Protein AF-G7NK37-F1 (afdb_monomer_lite)

pLDDT: mean 76.56, std 10.4, range [51.88, 91.19]

Radius of gyration: 14.63 Å; chains: 1; bounding box: 29×38×43 Å

Secondary structure (DSSP, 8-state):
-----EEE---TTSHHHHS-PPEEE---EEETTEEGGG---BTGGGBTPPEE-TT-EEEEEEETTS-EEEEE--S-EEEEEE-SHHHH-TTHHHH-TTTT---EEEEE-TTTHHHHHHHSPPP-

Foldseek 3Di:
DDPLKDFAFDDCPDCCQPVPWAWDAKQQAPDPPDRQAPQPQDDPPRPSFDWFDLAAWRIKTATPVGDIDTDGPNATFTWNHADPVCRVPVCCSRVPRPPPNIGTMTHHDPVCSVVSVVPDDDDD

Sequence (124 aa):
HSNRICVTTLTESHPVLQSGKTIKSIPCQISTNCSRLQNKVSGKCKQGAQFLTELAPLCKIYCSDGEAYTVSSCVRGCSMEVIENILHKPSILQEKPSTEGYIAVELPKFEESKNITEGLLTQK

InterPro domains:
  IPR011053 Single hybrid motif [SSF51230] (2-106)
  IPR039169 Protein Abitram [PTHR13651] (1-123)

Structure (mmCIF, N/CA/C/O backbone):
data_AF-G7NK37-F1
#
_entry.id   AF-G7NK37-F1
#
loop_
_atom_site.group_PDB
_atom_site.id
_atom_site.type_symbol
_atom_site.label_atom_id
_atom_site.label_alt_id
_atom_site.label_comp_id
_atom_site.label_asym_id
_atom_site.label_entity_id
_atom_site.label_seq_id
_atom_site.pdbx_PDB_ins_code
_atom_site.Cartn_x
_atom_site.Cartn_y
_atom_site.Cartn_z
_atom_site.occupancy
_atom_site.B_iso_or_equiv
_atom_site.auth_seq_id
_atom_site.auth_comp_id
_atom_site.auth_asym_id
_atom_site.auth_atom_id
_atom_site.pdbx_PDB_model_num
ATOM 1 N N . HIS A 1 1 ? -0.782 -10.323 -25.609 1.00 53.69 1 HIS A N 1
ATOM 2 C CA . HIS A 1 1 ? 0.319 -9.575 -24.965 1.00 53.69 1 HIS A CA 1
ATOM 3 C C . HIS A 1 1 ? -0.163 -9.082 -23.610 1.00 53.69 1 HIS A C 1
ATOM 5 O O . HIS A 1 1 ? -1.235 -8.500 -23.559 1.00 53.69 1 HIS A O 1
ATOM 11 N N . SER A 1 2 ? 0.573 -9.347 -22.527 1.00 63.56 2 SER A N 1
ATOM 12 C CA . SER A 1 2 ? 0.301 -8.711 -21.231 1.00 63.56 2 SER A CA 1
ATOM 13 C C . SER A 1 2 ? 0.974 -7.342 -21.199 1.00 63.56 2 SER A C 1
ATOM 15 O O . SER A 1 2 ? 2.135 -7.225 -21.597 1.00 63.56 2 SER A O 1
ATOM 17 N N . ASN A 1 3 ? 0.268 -6.331 -20.693 1.00 69.62 3 ASN A N 1
ATOM 18 C CA . ASN A 1 3 ? 0.823 -4.992 -20.479 1.00 69.62 3 ASN A CA 1
ATOM 19 C C . ASN A 1 3 ? 1.773 -4.944 -19.264 1.00 69.62 3 ASN A C 1
ATOM 21 O O . ASN A 1 3 ? 2.366 -3.899 -19.007 1.00 69.62 3 ASN A O 1
ATOM 25 N N . ARG A 1 4 ? 1.930 -6.075 -18.545 1.00 76.81 4 ARG A N 1
ATOM 26 C CA . ARG A 1 4 ? 2.807 -6.280 -17.374 1.00 76.81 4 ARG A CA 1
ATOM 27 C C . ARG A 1 4 ? 2.630 -5.232 -16.275 1.00 76.81 4 ARG A C 1
ATOM 29 O O . ARG A 1 4 ? 3.580 -4.898 -15.584 1.00 76.81 4 ARG A O 1
ATOM 36 N N . ILE A 1 5 ? 1.423 -4.695 -16.153 1.00 81.31 5 ILE A N 1
ATOM 37 C CA . ILE A 1 5 ? 1.056 -3.781 -15.076 1.00 81.31 5 ILE A CA 1
ATOM 38 C C . ILE A 1 5 ? 0.774 -4.620 -13.829 1.00 81.31 5 ILE A C 1
ATOM 40 O O . ILE A 1 5 ? 0.150 -5.677 -13.930 1.00 81.31 5 ILE A O 1
ATOM 44 N N . CYS A 1 6 ? 1.228 -4.139 -12.679 1.00 82.38 6 CYS A N 1
ATOM 45 C CA . CYS A 1 6 ? 0.946 -4.713 -11.373 1.00 82.38 6 CYS A CA 1
ATOM 46 C C . CYS A 1 6 ? -0.051 -3.831 -10.625 1.00 82.38 6 CYS A C 1
ATOM 48 O O . CYS A 1 6 ? -0.028 -2.605 -10.744 1.00 82.38 6 CYS A O 1
ATOM 50 N N . VAL A 1 7 ? -0.922 -4.479 -9.859 1.00 85.00 7 VAL A N 1
ATOM 51 C CA . VAL A 1 7 ? -1.872 -3.829 -8.961 1.00 85.00 7 VAL A CA 1
ATOM 52 C C . VAL A 1 7 ? -1.540 -4.290 -7.551 1.00 85.00 7 VAL A C 1
ATOM 54 O O . VAL A 1 7 ? -1.497 -5.492 -7.291 1.00 85.00 7 VAL A O 1
ATOM 57 N N . THR A 1 8 ? -1.299 -3.337 -6.661 1.00 85.88 8 THR A N 1
ATOM 58 C CA . THR A 1 8 ? -0.928 -3.593 -5.269 1.00 85.88 8 THR A CA 1
ATOM 59 C C . THR A 1 8 ? -2.162 -3.431 -4.392 1.00 85.88 8 THR A C 1
ATOM 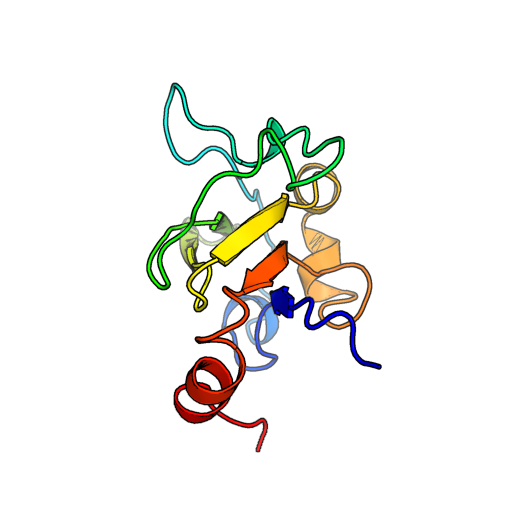61 O O . THR A 1 8 ? -2.812 -2.386 -4.417 1.00 85.88 8 THR A O 1
ATOM 64 N N . THR A 1 9 ? -2.496 -4.463 -3.619 1.00 87.75 9 THR A N 1
ATOM 65 C CA . THR A 1 9 ? -3.612 -4.481 -2.661 1.00 87.75 9 THR A CA 1
ATOM 66 C C . THR A 1 9 ? -3.189 -5.167 -1.358 1.00 87.75 9 THR A C 1
ATOM 68 O O . THR A 1 9 ? -2.092 -5.722 -1.268 1.00 87.75 9 THR A O 1
ATOM 71 N N . LEU A 1 10 ? -4.036 -5.113 -0.331 1.00 86.94 10 LEU A N 1
ATOM 72 C CA . LEU A 1 10 ? -3.819 -5.841 0.915 1.00 86.94 10 LEU A CA 1
ATOM 73 C C . LEU A 1 10 ? -4.143 -7.326 0.730 1.00 86.94 10 LEU A C 1
ATOM 75 O O . LEU A 1 10 ? -5.159 -7.689 0.143 1.00 86.94 10 LEU A O 1
ATOM 79 N N . THR A 1 11 ? -3.292 -8.184 1.291 1.00 85.69 11 THR A N 1
ATOM 80 C CA . THR A 1 11 ? -3.590 -9.616 1.424 1.00 85.69 11 THR A CA 1
ATOM 81 C C . THR A 1 11 ? -4.790 -9.828 2.343 1.00 85.69 11 THR A C 1
ATOM 83 O O . THR A 1 11 ? -4.932 -9.119 3.339 1.00 85.69 11 THR A O 1
ATOM 86 N N . GLU A 1 12 ? -5.617 -10.838 2.067 1.00 81.50 12 GLU A N 1
ATOM 87 C CA . GLU A 1 12 ? -6.770 -11.194 2.905 1.00 81.50 12 GLU A CA 1
ATOM 88 C C . GLU A 1 12 ? -6.363 -11.454 4.356 1.00 81.50 12 GLU A C 1
ATOM 90 O O . GLU A 1 12 ? -7.092 -11.096 5.272 1.00 81.50 12 GLU A O 1
ATOM 95 N N . SER A 1 13 ? -5.167 -12.004 4.582 1.00 84.06 13 SER A N 1
ATOM 96 C CA . SER A 1 13 ? -4.603 -12.253 5.914 1.00 84.06 13 SER A CA 1
ATOM 97 C C . SER A 1 13 ? -4.110 -10.996 6.642 1.00 84.06 13 SER A C 1
ATOM 99 O O . SER A 1 13 ? -3.665 -11.086 7.787 1.00 84.06 13 SER A O 1
ATOM 101 N N . HIS A 1 14 ? -4.159 -9.821 6.009 1.00 87.12 14 HIS A N 1
ATOM 102 C CA . HIS A 1 14 ? -3.666 -8.589 6.607 1.00 87.12 14 HIS A CA 1
ATOM 103 C C . HIS A 1 14 ? -4.517 -8.233 7.839 1.00 87.12 14 HIS A C 1
ATOM 105 O O . HIS A 1 14 ? -5.748 -8.269 7.751 1.00 87.12 14 HIS A O 1
ATOM 111 N N . PRO A 1 15 ? -3.918 -7.823 8.976 1.00 85.94 15 PRO A N 1
ATOM 112 C CA . PRO A 1 15 ? -4.664 -7.537 10.202 1.00 85.94 15 PRO A CA 1
ATOM 113 C C . PRO A 1 15 ? -5.813 -6.549 10.000 1.00 85.94 15 PRO A C 1
ATOM 115 O O . PRO A 1 15 ? -6.895 -6.753 10.539 1.00 85.94 15 PRO A O 1
ATOM 118 N N . VAL A 1 16 ? -5.617 -5.525 9.164 1.00 86.62 16 VAL A N 1
ATOM 119 C CA . VAL A 1 16 ? -6.659 -4.538 8.815 1.00 86.62 16 VAL A CA 1
ATOM 120 C C . VAL A 1 16 ? -7.903 -5.181 8.183 1.00 86.62 16 VAL A C 1
ATOM 122 O O . VAL A 1 16 ? -8.997 -4.666 8.376 1.00 86.62 16 VAL A O 1
ATOM 125 N N . LEU A 1 17 ? -7.770 -6.301 7.466 1.00 84.00 17 LEU A N 1
ATOM 126 C CA . LEU A 1 17 ? -8.906 -7.033 6.893 1.00 84.00 17 LEU A CA 1
ATOM 127 C C . LEU A 1 17 ? -9.479 -8.082 7.862 1.00 84.00 17 LEU A C 1
ATOM 129 O O . LEU A 1 17 ? -10.690 -8.251 7.929 1.00 84.00 17 LEU A O 1
ATOM 133 N N . GLN A 1 18 ? -8.629 -8.748 8.650 1.00 82.25 18 GLN A N 1
ATOM 134 C CA . GLN A 1 18 ? -9.029 -9.868 9.518 1.00 82.25 18 GLN A CA 1
ATOM 135 C C . GLN A 1 18 ? -9.645 -9.454 10.860 1.00 82.25 18 GLN A C 1
ATOM 137 O O . GLN A 1 18 ? -10.526 -10.127 11.383 1.00 82.25 18 GLN A O 1
ATOM 142 N N . SER A 1 19 ? -9.166 -8.365 11.461 1.00 74.25 19 SER A N 1
ATOM 143 C CA . SER A 1 19 ? -9.473 -8.037 12.865 1.00 74.25 19 SER A CA 1
ATOM 144 C C . SER A 1 19 ? -10.693 -7.130 13.055 1.00 74.25 19 SER A C 1
ATOM 146 O O . SER A 1 19 ? -10.901 -6.604 14.145 1.00 74.25 19 SER A O 1
ATOM 148 N N . GLY A 1 20 ? -11.490 -6.907 12.000 1.00 74.94 20 GLY A N 1
ATOM 149 C CA . GLY A 1 20 ? -12.652 -6.009 12.044 1.00 74.94 20 GLY A CA 1
ATOM 150 C C . GLY A 1 20 ? -12.295 -4.554 12.382 1.00 74.94 20 GLY A C 1
ATOM 151 O O . GLY A 1 20 ? -13.159 -3.777 12.786 1.00 74.94 20 GLY A O 1
ATOM 152 N N . LYS A 1 21 ? -11.015 -4.181 12.252 1.00 85.19 21 LYS A N 1
ATOM 153 C CA . LYS A 1 21 ? -10.520 -2.838 12.565 1.00 85.19 21 LYS A CA 1
ATOM 154 C C . LYS A 1 21 ? -11.177 -1.815 11.664 1.00 85.19 21 LYS A C 1
ATOM 156 O O . LYS A 1 21 ? -11.342 -2.040 10.476 1.00 85.19 21 LYS A O 1
ATOM 161 N N . THR A 1 22 ? -11.516 -0.658 12.214 1.00 87.94 22 THR A N 1
ATOM 162 C CA . THR A 1 22 ? -11.998 0.463 11.405 1.00 87.94 22 THR A CA 1
ATOM 163 C C . THR A 1 22 ? -10.814 1.315 10.973 1.00 87.94 22 THR A C 1
ATOM 165 O O . THR A 1 22 ? -10.046 1.786 11.816 1.00 87.94 22 THR A O 1
ATOM 168 N N . ILE A 1 23 ? -10.664 1.524 9.666 1.00 89.00 23 ILE A N 1
ATOM 169 C CA . ILE A 1 23 ? -9.645 2.427 9.131 1.00 89.00 23 ILE A CA 1
ATOM 170 C C . ILE A 1 23 ? -10.098 3.872 9.344 1.00 89.00 23 ILE A C 1
ATOM 172 O O . ILE A 1 23 ? -11.180 4.266 8.913 1.00 89.00 23 ILE A O 1
ATOM 176 N N . LYS A 1 24 ? -9.247 4.672 9.988 1.00 89.38 24 LYS A N 1
ATOM 177 C CA . LYS A 1 24 ? -9.490 6.089 10.270 1.00 89.38 24 LYS A CA 1
ATOM 178 C C . LYS A 1 24 ? -9.000 6.988 9.140 1.00 89.38 24 LYS A C 1
ATOM 180 O O . LYS A 1 24 ? -9.703 7.909 8.737 1.00 89.38 24 LYS A O 1
ATOM 185 N N . SER A 1 25 ? -7.783 6.760 8.657 1.00 86.69 25 SER A N 1
ATOM 186 C CA . SER A 1 25 ? -7.194 7.551 7.575 1.00 86.69 25 SER A CA 1
ATOM 187 C C . SER A 1 25 ? -6.042 6.814 6.906 1.00 86.69 25 SER A C 1
ATOM 189 O O . SER A 1 25 ? -5.428 5.921 7.492 1.00 86.69 25 SER A O 1
ATOM 191 N N . ILE A 1 26 ? -5.751 7.194 5.662 1.00 85.69 26 ILE A N 1
ATOM 192 C CA . ILE A 1 26 ? -4.695 6.578 4.856 1.00 85.69 26 ILE A CA 1
ATOM 193 C C . ILE A 1 26 ? -3.889 7.670 4.153 1.00 85.69 26 ILE A C 1
ATOM 195 O O . ILE A 1 26 ? -4.034 7.861 2.954 1.00 85.69 26 ILE A O 1
ATOM 199 N N . PRO A 1 27 ? -3.071 8.468 4.854 1.00 81.81 27 PRO A N 1
ATOM 200 C CA . PRO A 1 27 ? -2.220 9.437 4.181 1.00 81.81 27 PRO A CA 1
ATOM 201 C C . PRO A 1 27 ? -1.297 8.753 3.158 1.00 81.81 27 PRO A C 1
ATOM 203 O O . PRO A 1 27 ? -0.459 7.913 3.498 1.00 81.81 27 PRO A O 1
ATOM 206 N N . CYS A 1 28 ? -1.426 9.176 1.899 1.00 73.25 28 CYS A N 1
ATOM 207 C CA . CYS A 1 28 ? -0.519 8.846 0.791 1.00 73.25 28 CYS A CA 1
ATOM 208 C C . CYS A 1 28 ? 0.605 9.892 0.618 1.00 73.25 28 CYS A C 1
ATOM 210 O O . CYS A 1 28 ? 1.328 9.903 -0.383 1.00 73.25 28 CYS A O 1
ATOM 212 N N . GLN A 1 29 ? 0.750 10.794 1.594 1.00 70.56 29 GLN A N 1
ATOM 213 C CA . GLN A 1 29 ? 1.859 11.736 1.681 1.00 70.56 29 GLN A CA 1
ATOM 214 C C . GLN A 1 29 ? 3.029 11.074 2.415 1.00 70.56 29 GLN A C 1
ATOM 216 O O . GLN A 1 29 ? 2.946 10.790 3.607 1.00 70.56 29 GLN A O 1
ATOM 221 N N . ILE A 1 30 ? 4.121 10.827 1.691 1.00 70.19 30 ILE A N 1
ATOM 222 C CA . ILE A 1 30 ? 5.306 10.131 2.209 1.00 70.19 30 ILE A CA 1
ATOM 223 C C . ILE A 1 30 ? 6.288 11.112 2.853 1.00 70.19 30 ILE A C 1
ATOM 225 O O . ILE A 1 30 ? 6.942 10.780 3.838 1.00 70.19 30 ILE A O 1
ATOM 229 N N . SER A 1 31 ? 6.382 12.336 2.331 1.00 60.91 31 SER A N 1
ATOM 230 C CA . SER A 1 31 ? 7.138 13.424 2.957 1.00 60.91 31 SER A CA 1
ATOM 231 C C . SER A 1 31 ? 6.498 14.785 2.676 1.00 60.91 31 SER A C 1
ATOM 233 O O . SER A 1 31 ? 5.582 14.901 1.858 1.00 60.91 31 SER A O 1
ATOM 235 N N . THR A 1 32 ? 6.977 15.838 3.343 1.00 55.94 32 THR A N 1
ATOM 236 C CA . THR A 1 32 ? 6.492 17.221 3.169 1.00 55.94 32 THR A CA 1
ATOM 237 C C . THR A 1 32 ? 6.510 17.692 1.712 1.00 55.94 32 THR A C 1
ATOM 239 O O . THR A 1 32 ? 5.634 18.456 1.328 1.00 55.94 32 THR A O 1
ATOM 242 N N . ASN A 1 33 ? 7.428 17.169 0.891 1.00 57.12 33 ASN A N 1
ATOM 243 C CA . ASN A 1 33 ? 7.555 17.486 -0.537 1.00 57.12 33 ASN A CA 1
ATOM 244 C C . ASN A 1 33 ? 7.286 16.286 -1.467 1.00 57.12 33 ASN A C 1
ATOM 246 O O . ASN A 1 33 ? 7.550 16.369 -2.663 1.00 57.12 33 ASN A O 1
ATOM 250 N N . CYS A 1 34 ? 6.804 15.152 -0.944 1.00 57.16 34 CYS A N 1
ATOM 251 C CA . CYS A 1 34 ? 6.544 13.950 -1.739 1.00 57.16 34 CYS A CA 1
ATOM 252 C C . CYS A 1 34 ? 5.163 13.383 -1.407 1.00 57.16 34 CYS A C 1
ATOM 254 O O . CYS A 1 34 ? 4.987 12.621 -0.451 1.00 57.16 34 CYS A O 1
ATOM 256 N N . SER A 1 35 ? 4.181 13.763 -2.221 1.00 63.25 35 SER A N 1
ATOM 257 C CA . SER A 1 35 ? 2.874 13.115 -2.263 1.00 63.25 35 SER A CA 1
ATOM 258 C C . SER A 1 35 ? 2.819 12.188 -3.470 1.00 63.25 35 SER A C 1
ATOM 260 O O . SER A 1 35 ? 3.058 12.630 -4.594 1.00 63.25 35 SER A O 1
ATOM 262 N N . ARG A 1 36 ? 2.491 10.909 -3.253 1.00 67.88 36 ARG A N 1
ATOM 263 C CA . ARG A 1 36 ? 2.360 9.931 -4.350 1.00 67.88 36 ARG A CA 1
ATOM 264 C C . ARG A 1 36 ? 1.164 10.221 -5.262 1.00 67.88 36 ARG A C 1
ATOM 26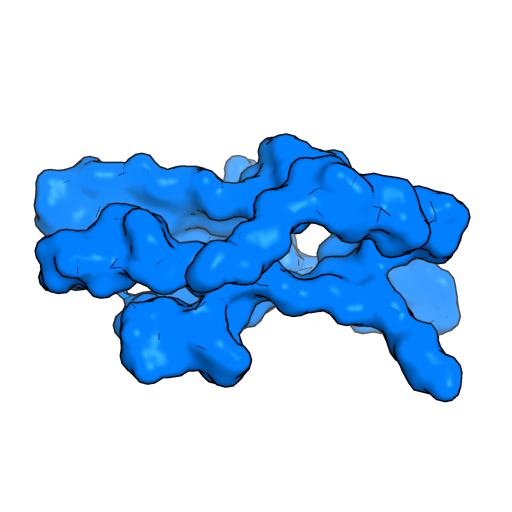6 O O . ARG A 1 36 ? 1.135 9.743 -6.389 1.00 67.88 36 ARG A O 1
ATOM 273 N N . LEU A 1 37 ? 0.226 11.042 -4.791 1.00 62.31 37 LEU A N 1
ATOM 274 C CA . LEU A 1 37 ? -0.982 11.453 -5.512 1.00 62.31 37 LEU A CA 1
ATOM 275 C C . LEU A 1 37 ? -0.686 12.468 -6.623 1.00 62.31 37 LEU A C 1
ATOM 277 O O . LEU A 1 37 ? -1.426 12.569 -7.589 1.00 62.31 37 LEU A O 1
ATOM 281 N N . GLN A 1 38 ? 0.421 13.212 -6.516 1.00 59.19 38 GLN A N 1
ATOM 282 C CA . GLN A 1 38 ? 0.794 14.222 -7.514 1.00 59.19 38 GLN A CA 1
ATOM 283 C C . GLN A 1 38 ? 1.535 13.633 -8.728 1.00 59.19 38 GLN A C 1
ATOM 285 O O . GLN A 1 38 ? 1.981 14.385 -9.597 1.00 59.19 38 GLN A O 1
ATOM 290 N N . ASN A 1 39 ? 1.659 12.302 -8.826 1.00 62.62 39 ASN A N 1
ATOM 291 C CA . ASN A 1 39 ? 2.234 11.640 -9.996 1.00 62.62 39 ASN A CA 1
ATOM 292 C C . ASN A 1 39 ? 1.280 11.731 -11.190 1.00 62.62 39 ASN A C 1
ATOM 294 O O . ASN A 1 39 ? 0.561 10.792 -11.518 1.00 62.62 39 ASN A O 1
ATOM 298 N N . LYS A 1 40 ? 1.301 12.865 -11.893 1.00 58.34 40 LYS A N 1
ATOM 299 C CA . LYS A 1 40 ? 0.631 13.005 -13.186 1.00 58.34 40 LYS A CA 1
ATOM 300 C C . LYS A 1 40 ? 1.490 12.363 -14.273 1.00 58.34 40 LYS A C 1
ATOM 302 O O . LYS A 1 40 ? 2.235 13.041 -14.982 1.00 58.34 40 LYS A O 1
ATOM 307 N N . VAL A 1 41 ? 1.405 11.041 -14.388 1.00 59.69 41 VAL A N 1
ATOM 308 C CA . VAL A 1 41 ? 2.113 10.291 -15.430 1.00 59.69 41 VAL A CA 1
ATOM 309 C C . VAL A 1 41 ? 1.453 10.560 -16.778 1.00 59.69 41 VAL A C 1
ATOM 311 O O . VAL A 1 41 ? 0.279 10.258 -16.977 1.00 59.69 41 VAL A O 1
ATOM 314 N N . SER A 1 42 ? 2.196 11.136 -17.725 1.00 58.53 42 SER A N 1
ATOM 315 C CA . SER A 1 42 ? 1.674 11.423 -19.067 1.00 58.53 42 SER A CA 1
ATOM 316 C C . SER A 1 42 ? 2.709 11.180 -20.170 1.00 58.53 42 SER A C 1
ATOM 318 O O . SER A 1 42 ? 3.917 11.175 -19.936 1.00 58.53 42 SER A O 1
ATOM 320 N N . GLY A 1 43 ? 2.225 10.948 -21.395 1.00 56.09 43 GLY A N 1
ATOM 321 C CA . GLY A 1 43 ? 3.054 10.854 -22.601 1.00 56.09 43 GLY A CA 1
ATOM 322 C C . GLY A 1 43 ? 3.833 9.543 -22.801 1.00 56.09 43 GLY A C 1
ATOM 323 O O . GLY A 1 43 ? 3.706 8.565 -22.060 1.00 56.09 43 GLY A O 1
ATOM 324 N N . LYS A 1 44 ? 4.651 9.522 -23.865 1.00 55.50 44 LYS A N 1
ATOM 325 C CA . LYS A 1 44 ? 5.589 8.427 -24.178 1.00 55.50 44 LYS A CA 1
ATOM 326 C C . LYS A 1 44 ? 6.681 8.374 -23.098 1.00 55.50 44 LYS A C 1
ATOM 328 O O . LYS A 1 44 ? 7.076 9.406 -22.572 1.00 55.50 44 LYS A O 1
ATOM 333 N N . CYS A 1 45 ? 7.146 7.174 -22.748 1.00 57.56 45 CYS A N 1
ATOM 334 C CA . CYS A 1 45 ? 8.096 6.928 -21.649 1.00 57.56 45 CYS A CA 1
ATOM 335 C C . CYS A 1 45 ? 7.595 7.255 -20.229 1.00 57.56 45 CYS A C 1
ATOM 337 O O . CYS A 1 45 ? 8.409 7.247 -19.310 1.00 57.56 45 CYS A O 1
ATOM 339 N N . LYS A 1 46 ? 6.281 7.465 -20.021 1.00 63.72 46 LYS A N 1
ATOM 340 C CA . LYS A 1 46 ? 5.688 7.640 -18.677 1.00 63.72 46 LYS A CA 1
ATOM 341 C C . LYS A 1 46 ? 6.334 8.808 -17.923 1.00 63.72 46 LYS A C 1
ATOM 343 O O . LYS A 1 46 ? 6.752 8.686 -16.773 1.00 63.72 46 LYS A O 1
ATOM 348 N N . GLN A 1 47 ? 6.453 9.939 -18.611 1.00 54.00 47 GLN A N 1
ATOM 349 C CA . GLN A 1 47 ? 7.089 11.137 -18.084 1.00 54.00 47 GLN A CA 1
ATOM 350 C C . GLN A 1 47 ? 6.314 11.628 -16.849 1.00 54.00 47 GLN A C 1
ATOM 352 O O . GLN A 1 47 ? 5.089 11.744 -16.883 1.00 54.00 47 GLN A O 1
ATOM 357 N N . GLY A 1 48 ? 7.030 11.848 -15.743 1.00 61.19 48 GLY A N 1
ATOM 358 C CA . GLY A 1 48 ? 6.442 12.175 -14.437 1.00 61.19 48 GLY A CA 1
ATOM 359 C C . GLY A 1 48 ? 6.207 10.976 -13.511 1.00 61.19 48 GLY A C 1
ATOM 360 O O . GLY A 1 48 ? 5.839 11.181 -12.358 1.00 61.19 48 GLY A O 1
ATOM 361 N N . ALA A 1 49 ? 6.452 9.738 -13.959 1.00 67.62 49 ALA A N 1
ATOM 362 C CA . ALA A 1 49 ? 6.387 8.577 -13.077 1.00 67.62 49 ALA A CA 1
ATOM 363 C C . ALA A 1 49 ? 7.561 8.562 -12.092 1.00 67.62 49 ALA A C 1
ATOM 365 O O . ALA A 1 49 ? 8.729 8.621 -12.488 1.00 67.62 49 ALA A O 1
ATOM 366 N N . GLN A 1 50 ? 7.258 8.438 -10.802 1.00 72.12 50 GLN A N 1
ATOM 367 C CA . GLN A 1 50 ? 8.289 8.239 -9.791 1.00 72.12 50 GLN A CA 1
ATOM 368 C C . GLN A 1 50 ? 8.786 6.800 -9.830 1.00 72.12 50 GLN A C 1
ATOM 370 O O . GLN A 1 50 ? 8.002 5.849 -9.839 1.00 72.12 50 GLN A O 1
ATOM 375 N N . PHE A 1 51 ? 10.106 6.652 -9.825 1.00 75.38 51 PHE A N 1
ATOM 376 C CA . PHE A 1 51 ? 10.733 5.353 -9.672 1.00 75.38 51 PHE A CA 1
ATOM 377 C C . PHE A 1 51 ? 10.678 4.927 -8.202 1.00 75.38 51 PHE A C 1
ATOM 379 O O . PHE A 1 51 ? 11.102 5.671 -7.315 1.00 75.38 51 PHE A O 1
ATOM 386 N N . LEU A 1 52 ? 10.150 3.734 -7.957 1.00 78.06 52 LEU A N 1
ATOM 387 C CA . LEU A 1 52 ? 10.032 3.110 -6.650 1.00 78.06 52 LEU A CA 1
ATOM 388 C C . LEU A 1 52 ? 10.967 1.908 -6.553 1.00 78.06 52 LEU A C 1
ATOM 390 O O . LEU A 1 52 ? 11.208 1.181 -7.520 1.00 78.06 52 LEU A O 1
ATOM 394 N N . THR A 1 53 ? 11.505 1.727 -5.354 1.00 81.50 53 THR A N 1
ATOM 395 C CA . THR A 1 53 ? 12.159 0.494 -4.925 1.00 81.50 53 THR A CA 1
ATOM 396 C C . THR A 1 53 ? 11.137 -0.398 -4.225 1.00 81.50 53 THR A C 1
ATOM 398 O O . THR A 1 53 ? 10.105 0.082 -3.765 1.00 81.50 53 THR A O 1
ATOM 401 N N . GLU A 1 54 ? 11.443 -1.683 -4.076 1.00 79.62 54 GLU A N 1
ATOM 402 C CA . GLU A 1 54 ? 10.536 -2.675 -3.473 1.00 79.62 54 GLU A CA 1
ATOM 403 C C . GLU A 1 54 ? 10.114 -2.306 -2.038 1.00 79.62 54 GLU A C 1
ATOM 405 O O . GLU A 1 54 ? 9.006 -2.601 -1.599 1.00 79.62 54 GLU A O 1
ATOM 410 N N . LEU A 1 55 ? 10.983 -1.601 -1.310 1.00 82.56 55 LEU A N 1
ATOM 411 C CA . LEU A 1 55 ? 10.738 -1.143 0.060 1.00 82.56 55 LEU A CA 1
ATOM 412 C C . LEU A 1 55 ? 10.171 0.281 0.132 1.00 82.56 55 LEU A C 1
ATOM 414 O O . LEU A 1 55 ? 10.004 0.818 1.227 1.00 82.56 55 LEU A O 1
ATOM 418 N N . ALA A 1 56 ? 9.906 0.923 -1.008 1.00 84.31 56 ALA A N 1
ATOM 419 C CA . ALA A 1 56 ? 9.401 2.284 -1.019 1.00 84.31 56 ALA A CA 1
ATOM 420 C C . ALA A 1 56 ? 7.986 2.324 -0.419 1.00 84.31 56 ALA A C 1
ATOM 422 O O . ALA A 1 56 ? 7.101 1.617 -0.911 1.00 84.31 56 ALA A O 1
ATOM 423 N N . PRO A 1 57 ? 7.741 3.165 0.603 1.00 85.38 57 PRO A N 1
ATOM 424 C CA . PRO A 1 57 ? 6.412 3.302 1.175 1.00 85.38 57 PRO A CA 1
ATOM 425 C C . PRO A 1 57 ? 5.471 3.979 0.168 1.00 85.38 57 PRO A C 1
ATOM 427 O O . PRO A 1 57 ? 5.826 4.978 -0.480 1.00 85.38 57 PRO A O 1
ATOM 430 N N . LEU A 1 58 ? 4.270 3.413 0.052 1.00 84.19 58 LEU A N 1
ATOM 431 C CA . LEU A 1 58 ? 3.162 3.892 -0.776 1.00 84.19 58 LEU A CA 1
ATOM 432 C C . LEU A 1 58 ? 2.171 4.716 0.046 1.00 84.19 58 LEU A C 1
ATOM 434 O O . LEU A 1 58 ? 1.822 5.832 -0.338 1.00 84.19 58 LEU A O 1
ATOM 438 N N . CYS A 1 59 ? 1.751 4.187 1.196 1.00 86.06 59 CYS A N 1
ATOM 439 C CA . CYS A 1 59 ? 0.850 4.859 2.125 1.00 86.06 59 CYS A CA 1
ATOM 440 C C . CYS A 1 59 ? 0.970 4.274 3.535 1.00 86.06 59 CYS A C 1
ATOM 442 O O . CYS A 1 59 ? 1.520 3.187 3.734 1.00 86.06 59 CYS A O 1
ATOM 444 N N . LYS A 1 60 ? 0.412 4.981 4.520 1.00 88.75 60 LYS A N 1
ATOM 445 C CA . LYS A 1 60 ? 0.298 4.490 5.895 1.00 88.75 60 LYS A CA 1
ATOM 446 C C . LYS A 1 60 ? -1.166 4.449 6.311 1.00 88.75 60 LYS A C 1
ATOM 448 O O . LYS A 1 60 ? -1.841 5.465 6.246 1.00 88.75 60 LYS A O 1
ATOM 453 N N . ILE A 1 61 ? -1.648 3.286 6.728 1.00 89.81 61 ILE A N 1
ATOM 454 C CA . ILE A 1 61 ? -3.016 3.056 7.194 1.00 89.81 61 ILE A CA 1
ATOM 455 C C . ILE A 1 61 ? -3.045 3.297 8.699 1.00 89.81 61 ILE A C 1
ATOM 457 O O . ILE A 1 61 ? -2.285 2.663 9.425 1.00 89.81 61 ILE A O 1
ATOM 461 N N . TYR A 1 62 ? -3.924 4.177 9.166 1.00 90.56 62 TYR A N 1
ATOM 462 C CA . TYR A 1 62 ? -4.174 4.417 10.585 1.00 90.56 62 TYR A CA 1
ATOM 463 C C . TYR A 1 62 ? -5.524 3.830 10.970 1.00 90.56 62 TYR A C 1
ATOM 465 O O . TYR A 1 62 ? -6.539 4.130 10.338 1.00 90.56 62 TYR A O 1
ATOM 473 N N . CYS A 1 63 ? -5.540 3.015 12.016 1.00 91.19 63 CYS A N 1
ATOM 474 C CA . CYS A 1 63 ? -6.741 2.378 12.537 1.00 91.19 63 CYS A CA 1
ATOM 475 C C . CYS A 1 63 ? -7.292 3.151 13.746 1.00 91.19 63 CYS A C 1
ATOM 477 O O . CYS A 1 63 ? -6.579 3.907 14.412 1.00 91.19 63 CYS A O 1
ATOM 479 N N . SER A 1 64 ? -8.587 2.990 14.023 1.00 88.94 64 SER A N 1
ATOM 480 C CA . SER A 1 64 ? -9.264 3.660 15.146 1.00 88.94 64 SER A CA 1
ATOM 481 C C . SER A 1 64 ? -8.774 3.204 16.525 1.00 88.94 64 SER A C 1
ATOM 483 O O . SER A 1 64 ? -8.950 3.934 17.496 1.00 88.94 64 SER A O 1
ATOM 485 N N . ASP A 1 65 ? -8.144 2.033 16.610 1.00 88.69 65 ASP A N 1
ATOM 486 C CA . ASP A 1 65 ? -7.503 1.491 17.816 1.00 88.69 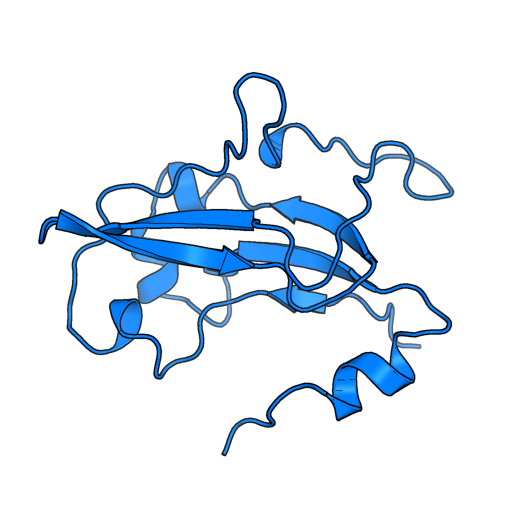65 ASP A CA 1
ATOM 487 C C . ASP A 1 65 ? -6.134 2.133 18.125 1.00 88.69 65 ASP A C 1
ATOM 489 O O . ASP A 1 65 ? -5.540 1.855 19.164 1.00 88.69 65 ASP A O 1
ATOM 493 N N . GLY A 1 66 ? -5.646 3.019 17.249 1.00 88.00 66 GLY A N 1
ATOM 494 C CA . GLY A 1 66 ? -4.361 3.702 17.385 1.00 88.00 66 GLY A CA 1
ATOM 495 C C . GLY A 1 66 ? -3.198 2.999 16.682 1.00 88.00 66 GLY A C 1
ATOM 496 O O . GLY A 1 66 ? -2.103 3.562 16.626 1.00 88.00 66 GLY A O 1
ATOM 497 N N . GLU A 1 67 ? -3.411 1.818 16.101 1.00 90.69 67 GLU A N 1
ATOM 498 C CA . GLU A 1 67 ? -2.372 1.129 15.345 1.00 90.69 67 GLU A CA 1
ATOM 499 C C . GLU A 1 67 ? -2.175 1.717 13.946 1.00 90.69 67 GLU A C 1
ATOM 501 O O . GLU A 1 67 ? -3.080 2.310 13.345 1.00 90.69 67 GLU A O 1
ATOM 506 N N . ALA A 1 68 ? -0.971 1.529 13.399 1.00 90.44 68 ALA A N 1
ATOM 507 C CA . ALA A 1 68 ? -0.649 1.990 12.060 1.00 90.44 68 ALA A CA 1
ATOM 508 C C . ALA A 1 68 ? 0.184 0.984 11.264 1.00 90.44 68 ALA A C 1
ATOM 510 O O . ALA A 1 68 ? 1.139 0.404 11.776 1.00 90.44 68 ALA A O 1
ATOM 511 N N . TYR A 1 69 ? -0.146 0.852 9.980 1.00 90.31 69 TYR A N 1
ATOM 512 C CA . TYR A 1 69 ? 0.449 -0.110 9.057 1.00 90.31 69 TYR A CA 1
ATOM 513 C C . TYR A 1 69 ? 1.005 0.611 7.833 1.00 90.31 69 TYR A C 1
ATOM 515 O O . TYR A 1 69 ? 0.284 1.347 7.162 1.00 90.31 69 TYR A O 1
ATOM 523 N N . THR A 1 70 ? 2.284 0.413 7.530 1.00 89.12 70 THR A N 1
ATOM 524 C CA . THR A 1 70 ? 2.905 0.968 6.321 1.00 89.12 70 THR A CA 1
ATOM 525 C C . THR A 1 70 ? 2.783 -0.034 5.182 1.00 89.12 70 THR A C 1
ATOM 527 O O . THR A 1 70 ? 3.211 -1.176 5.326 1.00 89.12 70 THR A O 1
ATOM 530 N N . VAL A 1 71 ? 2.237 0.405 4.050 1.00 87.56 71 VAL A N 1
ATOM 531 C CA . VAL A 1 71 ? 2.178 -0.383 2.816 1.00 87.56 71 VAL A CA 1
ATOM 532 C C . VAL A 1 71 ? 3.313 0.055 1.899 1.00 87.56 71 VAL A C 1
ATOM 534 O O . VAL A 1 71 ? 3.498 1.254 1.673 1.00 87.56 71 VAL A O 1
ATOM 537 N N . SER A 1 72 ? 4.051 -0.913 1.360 1.00 87.50 72 SER A N 1
ATOM 538 C CA . SER A 1 72 ? 5.188 -0.699 0.458 1.00 87.50 72 SER A CA 1
ATOM 539 C C . SER A 1 72 ? 4.908 -1.262 -0.937 1.00 87.50 72 SER A C 1
ATOM 541 O O . SER A 1 72 ? 4.012 -2.081 -1.107 1.00 87.50 72 SER A O 1
ATOM 543 N N . SER A 1 73 ? 5.675 -0.803 -1.927 1.00 79.94 73 SER A N 1
ATOM 544 C CA . SER A 1 73 ? 5.522 -1.141 -3.351 1.00 79.94 73 SER A CA 1
ATOM 545 C C . SER A 1 73 ? 5.726 -2.628 -3.669 1.00 79.94 73 SER A C 1
ATOM 547 O O . SER A 1 73 ? 5.078 -3.168 -4.557 1.00 79.94 73 SER A O 1
ATOM 549 N N . CYS A 1 74 ? 6.623 -3.316 -2.954 1.00 80.00 74 CYS A N 1
ATOM 550 C CA . CYS A 1 74 ? 7.022 -4.712 -3.195 1.00 80.00 74 CYS A CA 1
ATOM 551 C C . CYS A 1 74 ? 7.601 -4.996 -4.594 1.00 80.00 74 CYS A C 1
ATOM 553 O O . CYS A 1 74 ? 8.095 -6.095 -4.829 1.00 80.00 74 CYS A O 1
ATOM 555 N N . VAL A 1 75 ? 7.592 -4.020 -5.504 1.00 80.69 75 VAL A N 1
ATOM 556 C CA . VAL A 1 75 ? 8.119 -4.132 -6.859 1.00 80.69 75 VAL A CA 1
ATOM 557 C C . VAL A 1 75 ? 9.048 -2.965 -7.160 1.00 80.69 75 VAL A C 1
ATOM 559 O O . VAL A 1 75 ? 8.847 -1.834 -6.726 1.00 80.69 75 VAL A O 1
ATOM 562 N N . ARG A 1 76 ? 10.094 -3.218 -7.943 1.00 80.88 76 ARG A N 1
ATOM 563 C CA . ARG A 1 76 ? 10.929 -2.144 -8.476 1.00 80.88 76 ARG A CA 1
ATOM 564 C C . ARG A 1 76 ? 10.358 -1.665 -9.807 1.00 80.88 76 ARG A C 1
ATOM 566 O O . ARG A 1 76 ? 10.267 -2.430 -10.773 1.00 80.88 76 ARG A O 1
ATOM 573 N N . GLY A 1 77 ? 9.989 -0.391 -9.896 1.00 77.50 77 GLY A N 1
ATOM 574 C CA . GLY A 1 77 ? 9.313 0.099 -11.092 1.00 77.50 77 GLY A CA 1
ATOM 575 C C . GLY A 1 77 ? 8.874 1.551 -11.047 1.00 77.50 77 GLY A C 1
ATOM 576 O O . GLY A 1 77 ? 9.164 2.295 -10.119 1.00 77.50 77 GLY A O 1
ATOM 577 N N . CYS A 1 78 ? 8.174 1.960 -12.096 1.00 71.50 78 CYS A N 1
ATOM 578 C CA . CYS A 1 78 ? 7.548 3.269 -12.174 1.00 71.50 78 CYS A CA 1
ATOM 579 C C . CYS A 1 78 ? 6.139 3.185 -11.585 1.00 71.50 78 CYS A C 1
ATOM 581 O O . CYS A 1 78 ? 5.297 2.451 -12.108 1.00 71.50 78 CYS A O 1
ATOM 583 N N . SER A 1 79 ? 5.871 3.957 -10.533 1.00 68.62 79 SER A N 1
ATOM 584 C CA . SER A 1 79 ? 4.511 4.123 -10.018 1.00 68.62 79 SER A CA 1
ATOM 585 C C . SER A 1 79 ? 3.680 4.893 -11.037 1.00 68.62 79 SER A C 1
ATOM 587 O O . SER A 1 79 ? 4.080 5.976 -11.472 1.00 68.62 79 SER A O 1
ATOM 589 N N . MET A 1 80 ? 2.562 4.303 -11.454 1.00 65.12 80 MET A N 1
ATOM 590 C CA . MET A 1 80 ? 1.660 4.900 -12.435 1.00 65.12 80 MET A CA 1
ATOM 591 C C . MET A 1 80 ? 0.582 5.727 -11.749 1.00 65.12 80 MET A C 1
ATOM 593 O O . MET A 1 80 ? 0.278 6.817 -12.221 1.00 65.12 80 MET A O 1
ATOM 597 N N . GLU A 1 81 ? 0.030 5.214 -10.648 1.00 70.25 81 GLU A N 1
ATOM 598 C CA . GLU A 1 81 ? -1.086 5.836 -9.941 1.00 70.25 81 GLU A CA 1
ATOM 599 C C . GLU A 1 81 ? -1.188 5.284 -8.513 1.00 70.25 81 GLU A C 1
ATOM 601 O O . GLU A 1 81 ? -1.033 4.082 -8.295 1.00 70.25 81 GLU A O 1
ATOM 606 N N . VAL A 1 82 ? -1.464 6.155 -7.543 1.00 70.81 82 VAL A N 1
ATOM 607 C CA . VAL A 1 82 ? -1.940 5.774 -6.206 1.00 70.81 82 VAL A CA 1
ATOM 608 C C . VAL A 1 82 ? -3.367 6.290 -6.104 1.00 70.81 82 VAL A C 1
ATOM 610 O O . VAL A 1 82 ? -3.592 7.467 -6.381 1.00 70.81 82 VAL A O 1
ATOM 613 N N . ILE A 1 83 ? -4.321 5.426 -5.744 1.00 71.56 83 ILE A N 1
ATOM 614 C CA . ILE A 1 83 ? -5.739 5.807 -5.737 1.00 71.56 83 ILE A CA 1
ATOM 615 C C . ILE A 1 83 ? -5.977 6.952 -4.742 1.00 71.56 83 ILE A C 1
ATOM 617 O O . ILE A 1 83 ? -5.683 6.826 -3.557 1.00 71.56 83 ILE A O 1
ATOM 621 N N . GLU A 1 84 ? -6.630 8.027 -5.187 1.00 71.88 84 GLU A N 1
ATOM 622 C CA . GLU A 1 84 ? -7.146 9.085 -4.302 1.00 71.88 84 GLU A CA 1
ATOM 623 C C . GLU A 1 84 ? -8.438 8.676 -3.577 1.00 71.88 84 GLU A C 1
ATOM 625 O O . GLU A 1 84 ? -8.704 9.101 -2.456 1.00 71.88 84 GLU A O 1
ATOM 630 N N . ASN A 1 85 ? -9.243 7.796 -4.173 1.00 72.69 85 ASN A N 1
ATOM 631 C CA . ASN A 1 85 ? -10.518 7.338 -3.618 1.00 72.69 85 ASN A CA 1
ATOM 632 C C . ASN A 1 85 ? -10.403 6.693 -2.217 1.00 72.69 85 ASN A C 1
ATOM 634 O O . ASN A 1 85 ? -11.305 6.866 -1.400 1.00 72.69 85 ASN A O 1
ATOM 638 N N . ILE A 1 86 ? -9.289 6.020 -1.889 1.00 78.19 86 ILE A N 1
ATOM 639 C CA . ILE A 1 86 ? -9.053 5.447 -0.548 1.00 78.19 86 ILE A CA 1
ATOM 640 C C . ILE A 1 86 ? -8.837 6.531 0.521 1.00 78.19 86 ILE A C 1
ATOM 642 O O . ILE A 1 86 ? -9.008 6.264 1.708 1.00 78.19 86 ILE A O 1
ATOM 646 N N . LEU A 1 87 ? -8.492 7.760 0.118 1.00 78.38 87 LEU A N 1
ATOM 647 C CA . LEU A 1 87 ? -8.387 8.913 1.018 1.00 78.38 87 LEU A CA 1
ATOM 648 C C . LEU A 1 87 ? -9.768 9.412 1.428 1.00 78.38 87 LEU A C 1
ATOM 650 O O . LEU A 1 87 ? -9.974 9.796 2.576 1.00 78.38 87 LEU A O 1
ATOM 654 N N . HIS A 1 88 ? -10.704 9.407 0.477 1.00 81.31 88 HIS A N 1
ATOM 655 C CA . HIS A 1 88 ? -12.075 9.865 0.682 1.00 81.31 88 HIS A CA 1
ATOM 656 C C . HIS A 1 88 ? -12.949 8.789 1.330 1.00 81.31 88 HIS A C 1
ATOM 658 O O . HIS A 1 88 ? -13.784 9.102 2.177 1.00 81.31 88 HIS A O 1
ATOM 664 N N . LYS A 1 89 ? -12.746 7.521 0.953 1.00 84.94 89 LYS A N 1
ATOM 665 C CA . LYS A 1 89 ? -13.482 6.365 1.469 1.00 84.94 89 LYS A CA 1
ATOM 666 C C . LYS A 1 89 ? -12.517 5.223 1.826 1.00 84.94 89 LYS A C 1
ATOM 668 O O . LYS A 1 89 ? -12.407 4.257 1.071 1.00 84.94 89 LYS A O 1
ATOM 673 N N . PRO A 1 90 ? -11.846 5.271 2.990 1.00 85.88 90 PRO A N 1
ATOM 674 C CA . PRO A 1 90 ? -10.886 4.237 3.383 1.00 85.88 90 PRO A CA 1
ATOM 675 C C . PRO A 1 90 ? -11.516 2.847 3.558 1.00 85.88 90 PRO A C 1
ATOM 677 O O . PRO A 1 90 ? -10.825 1.844 3.394 1.00 85.88 90 PRO A O 1
ATOM 680 N N . SER A 1 91 ? -12.828 2.762 3.819 1.00 85.12 91 SER A N 1
ATOM 681 C CA . SER A 1 91 ? -13.540 1.483 3.956 1.00 85.12 91 SER A CA 1
ATOM 682 C C . SER A 1 91 ? -13.535 0.640 2.677 1.00 85.12 91 SER A C 1
ATOM 684 O O . SER A 1 91 ? -13.693 -0.576 2.753 1.00 85.12 91 SER A O 1
ATOM 686 N N . ILE A 1 92 ? -13.289 1.240 1.504 1.00 86.75 92 ILE A N 1
ATOM 687 C CA . ILE A 1 92 ? -13.244 0.514 0.226 1.00 86.75 92 ILE A CA 1
ATOM 688 C C . ILE A 1 92 ? -12.117 -0.524 0.171 1.00 86.75 92 ILE A C 1
ATOM 690 O O . ILE A 1 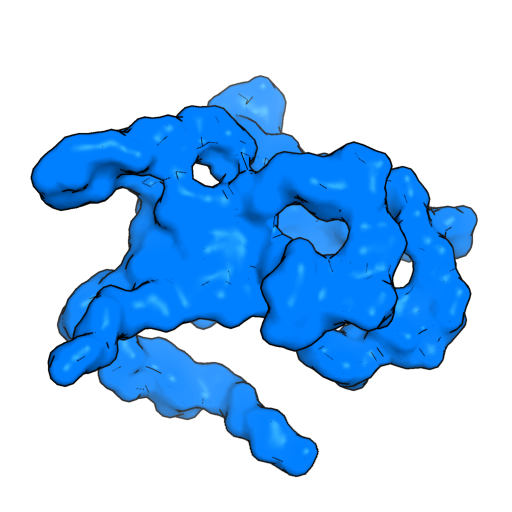92 ? -12.273 -1.556 -0.479 1.00 86.75 92 ILE A O 1
ATOM 694 N N . LEU A 1 93 ? -11.025 -0.295 0.916 1.00 83.75 93 LEU A N 1
ATOM 695 C CA . LEU A 1 93 ? -9.953 -1.277 1.094 1.00 83.75 93 LEU A CA 1
ATOM 696 C C . LEU A 1 93 ? -10.451 -2.567 1.748 1.00 83.75 93 LEU A C 1
ATOM 698 O O . LEU A 1 93 ? -9.900 -3.628 1.485 1.00 83.75 93 LEU A O 1
ATOM 702 N N . GLN A 1 94 ? -11.469 -2.470 2.603 1.00 84.69 94 GLN A N 1
ATOM 703 C CA . GLN A 1 94 ? -12.028 -3.602 3.339 1.00 84.69 94 GLN A CA 1
ATOM 704 C C . GLN A 1 94 ? -13.233 -4.208 2.620 1.00 84.69 94 GLN A C 1
ATOM 706 O O . GLN A 1 94 ? -13.372 -5.424 2.576 1.00 84.69 94 GLN A O 1
ATOM 711 N N . GLU A 1 95 ? -14.086 -3.369 2.029 1.00 84.81 95 GLU A N 1
ATOM 712 C CA . GLU A 1 95 ? -15.280 -3.804 1.296 1.00 84.81 95 GLU A CA 1
ATOM 713 C C . GLU A 1 95 ? -14.925 -4.519 -0.016 1.00 84.81 95 GLU A C 1
ATOM 715 O O . GLU A 1 95 ? -15.613 -5.452 -0.427 1.00 84.81 95 GLU A O 1
ATOM 720 N N . LYS A 1 96 ? -13.882 -4.046 -0.710 1.00 84.31 96 LYS A N 1
ATOM 721 C CA . LYS A 1 96 ? -13.558 -4.439 -2.087 1.00 84.31 96 LYS A CA 1
ATOM 722 C C . LYS A 1 96 ? -12.041 -4.571 -2.335 1.00 84.31 96 LYS A C 1
ATOM 724 O O . LYS A 1 96 ? -11.556 -4.030 -3.333 1.00 84.31 96 LYS A O 1
ATOM 729 N N . PRO A 1 97 ? -11.276 -5.311 -1.507 1.00 79.75 97 PRO A N 1
ATOM 730 C CA . PRO A 1 97 ? -9.811 -5.388 -1.617 1.00 79.75 97 PRO A CA 1
ATOM 731 C C . PRO A 1 97 ? -9.324 -5.860 -2.997 1.00 79.75 97 PRO A C 1
ATOM 733 O O . PRO A 1 97 ? -8.299 -5.39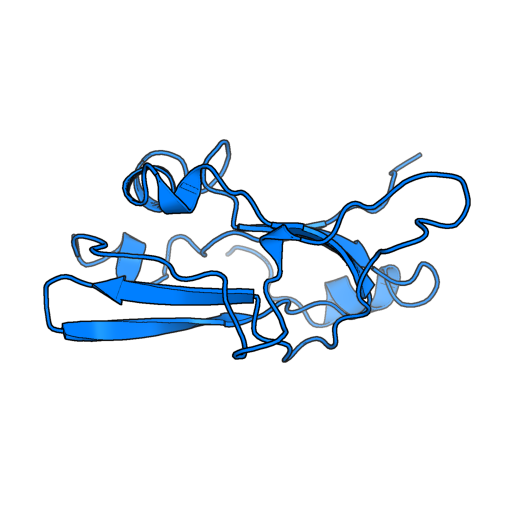6 -3.489 1.00 79.75 97 PRO A O 1
ATOM 736 N N . SER A 1 98 ? -10.072 -6.742 -3.663 1.00 76.38 98 SER A N 1
ATOM 737 C CA . SER A 1 98 ? -9.696 -7.304 -4.970 1.00 76.38 98 SER A CA 1
ATOM 738 C C . SER A 1 98 ? -10.165 -6.483 -6.179 1.00 76.38 98 SER A C 1
ATOM 740 O O . SER A 1 98 ? -9.861 -6.862 -7.307 1.00 76.38 98 SER A O 1
ATOM 742 N N . THR A 1 99 ? -10.946 -5.412 -5.982 1.00 80.50 99 THR A N 1
ATOM 743 C CA . THR A 1 99 ? -11.518 -4.620 -7.088 1.00 80.50 99 THR A CA 1
ATOM 744 C C . THR A 1 99 ? -11.225 -3.135 -6.940 1.00 80.50 99 THR A C 1
ATOM 746 O O . THR A 1 99 ? -10.231 -2.679 -7.473 1.00 80.50 99 THR A O 1
ATOM 749 N N . GLU A 1 100 ? -12.060 -2.366 -6.245 1.00 79.25 100 GLU A N 1
ATOM 750 C CA . GLU A 1 100 ? -11.908 -0.906 -6.111 1.00 79.25 100 GLU A CA 1
ATOM 751 C C . GLU A 1 100 ? -10.971 -0.503 -4.959 1.00 79.25 100 GLU A C 1
ATOM 753 O O . GLU A 1 100 ? -10.537 0.643 -4.879 1.00 79.25 100 GLU A O 1
ATOM 758 N N . GLY A 1 101 ? -10.653 -1.445 -4.072 1.00 81.75 101 GLY A N 1
ATOM 759 C CA . GLY A 1 101 ? -9.759 -1.281 -2.930 1.00 81.75 101 GLY A CA 1
ATOM 760 C C . GLY A 1 101 ? -8.295 -1.595 -3.233 1.00 81.75 101 GLY A C 1
ATOM 761 O O . GLY A 1 101 ? -7.591 -2.052 -2.338 1.00 81.75 101 GLY A O 1
ATOM 762 N N . TYR A 1 102 ? -7.820 -1.387 -4.465 1.00 84.81 102 TYR A N 1
ATOM 763 C CA . TYR A 1 102 ? -6.376 -1.410 -4.710 1.00 84.81 102 TYR A CA 1
ATOM 764 C C . TYR A 1 102 ? -5.722 -0.119 -4.204 1.00 84.81 102 TYR A C 1
ATOM 766 O O . TYR A 1 102 ? -6.357 0.920 -4.051 1.00 84.81 102 TYR A O 1
ATOM 774 N N . ILE A 1 103 ? -4.431 -0.189 -3.907 1.00 84.62 103 ILE A N 1
ATOM 775 C CA . ILE A 1 103 ? -3.660 0.915 -3.330 1.00 84.62 103 ILE A CA 1
ATOM 776 C C . ILE A 1 103 ? -2.882 1.635 -4.425 1.00 84.62 103 ILE A C 1
ATOM 778 O O . ILE A 1 103 ? -2.907 2.864 -4.505 1.00 84.62 103 ILE A O 1
ATOM 782 N N . ALA A 1 104 ? -2.196 0.873 -5.276 1.00 84.12 104 ALA A N 1
ATOM 783 C CA . ALA A 1 104 ? -1.351 1.425 -6.322 1.00 84.12 104 ALA A CA 1
ATOM 784 C C . ALA A 1 104 ? -1.396 0.586 -7.596 1.00 84.12 104 ALA A C 1
ATOM 786 O O . ALA A 1 104 ? -1.575 -0.633 -7.558 1.00 84.12 104 ALA A O 1
ATOM 787 N N . VAL A 1 105 ? -1.187 1.263 -8.720 1.00 84.06 105 VAL A N 1
ATOM 788 C CA . VAL A 1 105 ? -0.909 0.659 -10.019 1.00 84.06 105 VAL A CA 1
ATOM 789 C C . VAL A 1 105 ? 0.526 0.990 -10.380 1.00 84.06 105 VAL A C 1
ATOM 791 O O . VAL A 1 105 ? 0.945 2.150 -10.402 1.00 84.06 105 VAL A O 1
ATOM 794 N N . GLU A 1 106 ? 1.301 -0.044 -10.664 1.00 83.44 106 GLU A N 1
ATOM 795 C CA . GLU A 1 106 ? 2.744 0.056 -10.819 1.00 83.44 106 GLU A CA 1
ATOM 796 C C . GLU A 1 106 ? 3.160 -0.634 -12.110 1.00 83.44 106 GLU A C 1
ATOM 798 O O . GLU A 1 106 ? 2.594 -1.650 -12.515 1.00 83.44 106 GLU A O 1
ATOM 803 N N . LEU A 1 107 ? 4.148 -0.065 -12.797 1.00 82.38 107 LEU A N 1
ATOM 804 C CA . LEU A 1 107 ? 4.791 -0.727 -13.918 1.00 82.38 107 LEU A CA 1
ATOM 805 C C . LEU A 1 107 ? 6.187 -1.184 -13.492 1.00 82.38 107 LEU A C 1
ATOM 807 O O . LEU A 1 107 ? 7.097 -0.351 -13.420 1.00 82.38 107 LEU A O 1
ATOM 811 N N . PRO A 1 108 ? 6.384 -2.493 -13.280 1.00 80.38 108 PRO A N 1
ATOM 812 C CA . PRO A 1 108 ? 7.701 -3.067 -13.086 1.00 80.38 108 PRO A CA 1
ATOM 813 C C . PRO A 1 108 ? 8.624 -2.787 -14.269 1.00 80.38 108 PRO A C 1
ATOM 815 O O . PRO A 1 108 ? 8.195 -2.662 -15.424 1.00 80.38 108 PRO A O 1
ATOM 818 N N . LYS A 1 109 ? 9.927 -2.755 -13.998 1.00 75.06 109 LYS A N 1
ATOM 819 C CA . LYS A 1 109 ? 10.927 -2.675 -15.064 1.00 75.06 109 LYS A CA 1
ATOM 820 C C . LYS A 1 109 ? 10.833 -3.931 -15.943 1.00 75.06 109 LYS A C 1
ATOM 822 O O . LYS A 1 109 ? 10.801 -5.049 -15.436 1.00 75.06 109 LYS A O 1
ATOM 827 N N . PHE A 1 110 ? 10.775 -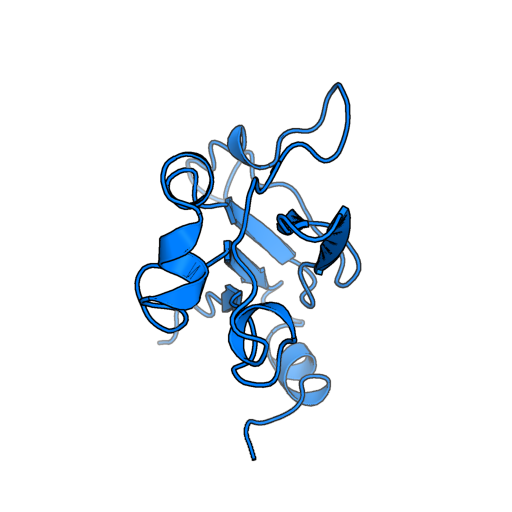3.763 -17.266 1.00 70.25 110 PHE A N 1
ATOM 828 C CA . PHE A 1 110 ? 10.464 -4.862 -18.197 1.00 70.25 110 PHE A CA 1
ATOM 829 C C . PHE A 1 110 ? 11.408 -6.068 -18.063 1.00 70.25 110 PHE A C 1
ATOM 831 O O . PHE A 1 110 ? 10.951 -7.211 -18.118 1.00 70.25 110 PHE A O 1
ATOM 838 N N . GLU A 1 111 ? 12.700 -5.816 -17.852 1.00 68.69 111 GLU A N 1
ATOM 839 C CA . GLU A 1 111 ? 13.729 -6.850 -17.671 1.00 68.69 111 GLU A CA 1
ATOM 840 C C . GLU A 1 111 ? 13.570 -7.611 -16.348 1.00 68.69 111 GLU A C 1
ATOM 842 O O . GLU A 1 111 ? 13.785 -8.816 -16.306 1.00 68.69 111 GLU A O 1
ATOM 847 N N . GLU A 1 112 ? 13.117 -6.932 -15.292 1.00 67.69 112 GLU A N 1
ATOM 848 C CA . GLU A 1 112 ? 12.982 -7.498 -13.944 1.00 67.69 112 GLU A CA 1
ATOM 849 C C . GLU A 1 112 ? 11.595 -8.118 -13.706 1.00 67.69 112 GLU A C 1
ATOM 851 O O . GLU A 1 112 ? 11.438 -8.957 -12.826 1.00 67.69 112 GLU A O 1
ATOM 856 N N . SER A 1 113 ? 10.593 -7.784 -14.533 1.00 66.19 113 SER A N 1
ATOM 857 C CA . SER A 1 113 ? 9.204 -8.256 -14.381 1.00 66.19 113 SER A CA 1
ATOM 858 C C . SER A 1 113 ? 9.035 -9.779 -14.302 1.00 66.19 113 SER A C 1
ATOM 860 O O . SER A 1 113 ? 8.064 -10.236 -13.712 1.00 66.19 113 SER A O 1
ATOM 862 N N . LYS A 1 114 ? 9.960 -10.562 -14.878 1.00 66.25 114 LYS A N 1
ATOM 863 C CA . LYS A 1 114 ? 9.944 -12.033 -14.794 1.00 66.25 114 LYS A CA 1
ATOM 864 C C . LYS A 1 114 ? 10.494 -12.569 -13.469 1.00 66.25 114 LYS A C 1
ATOM 866 O O . LYS A 1 114 ? 10.017 -13.592 -13.003 1.00 66.25 114 LYS A O 1
ATOM 871 N N . ASN A 1 115 ? 11.458 -11.871 -12.872 1.00 69.00 115 ASN A N 1
ATOM 872 C CA . ASN A 1 115 ? 12.113 -12.297 -11.634 1.00 69.00 115 ASN A CA 1
ATOM 873 C C . ASN A 1 115 ? 11.364 -11.780 -10.400 1.00 69.00 115 ASN A C 1
ATOM 875 O O . ASN A 1 115 ? 11.346 -12.442 -9.370 1.00 69.00 115 ASN A O 1
ATOM 879 N N . ILE A 1 116 ? 10.691 -10.627 -10.510 1.00 71.00 116 ILE A N 1
ATOM 880 C CA . ILE A 1 116 ? 9.878 -10.065 -9.419 1.00 71.00 116 ILE A CA 1
ATOM 881 C C . ILE A 1 116 ? 8.821 -11.078 -8.960 1.00 71.00 116 ILE A C 1
ATOM 883 O O . ILE A 1 116 ? 8.624 -11.254 -7.765 1.00 71.00 116 ILE A O 1
ATOM 887 N N . THR A 1 117 ? 8.189 -11.809 -9.884 1.00 68.25 117 THR A N 1
ATOM 888 C CA . THR A 1 117 ? 7.190 -12.829 -9.533 1.00 68.25 117 THR A CA 1
ATOM 889 C C . THR A 1 117 ? 7.763 -14.033 -8.785 1.00 68.25 117 THR A C 1
ATOM 891 O O . THR A 1 117 ? 7.012 -14.686 -8.075 1.00 68.25 117 THR A O 1
ATOM 894 N N . GLU A 1 118 ? 9.062 -14.325 -8.911 1.00 71.56 118 GLU A N 1
ATOM 895 C CA . GLU A 1 118 ? 9.712 -15.438 -8.198 1.00 71.56 118 GLU A CA 1
ATOM 896 C C . GLU A 1 118 ? 9.954 -15.111 -6.717 1.00 71.56 118 GLU A C 1
ATOM 898 O O . GLU A 1 118 ? 9.962 -16.010 -5.879 1.00 71.56 118 GLU A O 1
ATOM 903 N N . GLY A 1 119 ? 10.130 -13.826 -6.385 1.00 68.56 119 GLY A N 1
ATOM 904 C CA . GLY A 1 119 ? 10.303 -13.356 -5.008 1.00 68.56 119 GLY A CA 1
ATOM 905 C C . GLY A 1 119 ? 8.990 -13.104 -4.258 1.00 68.56 119 GLY A C 1
ATOM 906 O O . GLY A 1 119 ? 9.009 -12.911 -3.042 1.00 68.56 119 GLY A O 1
ATOM 907 N N . LEU A 1 120 ? 7.853 -13.094 -4.961 1.00 75.44 120 LEU A N 1
ATOM 908 C CA . LEU A 1 120 ? 6.540 -12.868 -4.362 1.00 75.44 120 LEU A CA 1
ATOM 909 C C . LEU A 1 120 ? 5.930 -14.180 -3.867 1.00 75.44 120 LEU A C 1
ATOM 911 O O . LEU A 1 120 ? 6.010 -15.225 -4.510 1.00 75.44 120 LEU A O 1
ATOM 915 N N . LEU A 1 121 ? 5.262 -14.110 -2.719 1.00 74.94 121 LEU A N 1
ATOM 916 C CA . LEU A 1 121 ? 4.489 -15.233 -2.205 1.00 74.94 121 LEU A CA 1
ATOM 917 C C . LEU A 1 121 ? 3.268 -15.470 -3.098 1.00 74.94 121 LEU A C 1
ATOM 919 O O . LEU A 1 121 ? 2.520 -14.541 -3.406 1.00 74.94 121 LEU A O 1
ATOM 923 N N . THR A 1 122 ? 3.037 -16.724 -3.478 1.00 72.94 122 THR A N 1
ATOM 924 C CA . THR A 1 122 ? 1.795 -17.129 -4.137 1.00 72.94 122 THR A CA 1
ATOM 925 C C . THR A 1 122 ? 0.676 -17.245 -3.108 1.00 72.94 122 THR A C 1
ATOM 927 O O . THR A 1 122 ? 0.910 -17.688 -1.980 1.00 72.94 122 THR A O 1
ATOM 930 N N . GLN A 1 123 ? -0.546 -16.892 -3.506 1.00 66.75 123 GLN A N 1
ATOM 931 C CA . GLN A 1 123 ? -1.735 -17.183 -2.708 1.00 66.75 123 GLN A CA 1
ATOM 932 C C . GLN A 1 123 ? -1.796 -18.699 -2.456 1.00 66.75 123 GLN A C 1
ATOM 934 O O . GLN A 1 123 ? -1.632 -19.482 -3.395 1.00 66.75 123 GLN A O 1
ATOM 939 N N . LYS A 1 124 ? -1.923 -19.097 -1.187 1.00 51.88 124 LYS A N 1
ATOM 940 C CA . LYS A 1 124 ? -2.140 -20.493 -0.791 1.00 51.88 124 LYS A CA 1
ATOM 941 C C . LYS A 1 124 ? -3.622 -20.818 -0.793 1.00 51.88 124 LYS A C 1
ATOM 943 O O . LYS A 1 124 ? -4.399 -19.908 -0.434 1.00 51.88 124 LYS A O 1
#

Organism: Macaca mulatta (NCBI:txid9544)